Protein AF-A0A443LFH7-F1 (afdb_monomer_lite)

InterPro domains:
  IPR027417 P-loop containing nucleoside triphosphate hydrolase [G3DSA:3.40.50.300] (1-83)
  IPR027417 P-loop containing nucleoside triphosphate hydrolase [SSF52540] (3-82)

pLDDT: mean 89.02, std 7.77, range [49.03, 97.06]

Radius of gyration: 16.37 Å; chains: 1; bounding box: 34×28×45 Å

Structure (mmCIF, N/CA/C/O backbone):
data_AF-A0A443LFH7-F1
#
_entry.id   AF-A0A443LFH7-F1
#
loop_
_atom_site.group_PDB
_atom_site.id
_atom_site.type_symbol
_atom_site.label_atom_id
_atom_site.label_alt_id
_atom_site.label_comp_id
_atom_site.label_asym_id
_atom_site.label_entity_id
_atom_site.label_seq_id
_atom_site.pdbx_PDB_ins_code
_atom_site.Cartn_x
_atom_site.Cartn_y
_atom_site.Cartn_z
_atom_site.occupancy
_atom_site.B_iso_or_equiv
_atom_site.auth_seq_id
_atom_site.auth_comp_id
_atom_site.auth_asym_id
_atom_site.auth_atom_id
_atom_site.pdbx_PDB_model_num
ATOM 1 N N . MET A 1 1 ? 5.222 -6.965 -15.312 1.00 81.25 1 MET A N 1
ATOM 2 C CA . MET A 1 1 ? 5.869 -5.641 -15.471 1.00 81.25 1 MET A CA 1
ATOM 3 C C . MET A 1 1 ? 7.100 -5.699 -16.355 1.00 81.25 1 MET A C 1
ATOM 5 O O . MET A 1 1 ? 7.182 -4.892 -17.262 1.00 81.25 1 MET A O 1
ATOM 9 N N . GLN A 1 2 ? 7.990 -6.681 -16.178 1.00 87.69 2 GLN A N 1
ATOM 10 C CA . GLN A 1 2 ? 9.197 -6.838 -17.002 1.00 87.69 2 GLN A CA 1
ATOM 11 C C . GLN A 1 2 ? 8.954 -6.782 -18.522 1.00 87.69 2 GLN A C 1
ATOM 13 O O . GLN A 1 2 ? 9.696 -6.107 -19.224 1.00 87.69 2 GLN A O 1
ATOM 18 N N . TRP A 1 3 ? 7.900 -7.435 -19.033 1.00 92.12 3 TRP A N 1
ATOM 19 C CA . TRP A 1 3 ? 7.555 -7.330 -20.455 1.00 92.12 3 TRP A CA 1
ATOM 20 C C . TRP A 1 3 ? 7.263 -5.877 -20.855 1.00 92.12 3 TRP A C 1
ATOM 22 O O . TRP A 1 3 ? 7.894 -5.382 -21.775 1.00 92.12 3 TRP A O 1
ATOM 32 N N . LEU A 1 4 ? 6.396 -5.163 -20.124 1.00 91.94 4 LEU A N 1
ATOM 33 C CA . LEU A 1 4 ? 6.054 -3.759 -20.407 1.00 91.94 4 LEU A CA 1
ATOM 34 C C . LEU A 1 4 ? 7.282 -2.837 -20.365 1.00 91.94 4 LEU A C 1
ATOM 36 O O . LEU A 1 4 ? 7.432 -1.996 -21.242 1.00 91.94 4 LEU A O 1
ATOM 40 N N . ASN A 1 5 ? 8.193 -3.056 -19.411 1.00 89.19 5 ASN A N 1
ATOM 41 C CA . ASN A 1 5 ? 9.442 -2.296 -19.284 1.00 89.19 5 ASN A CA 1
ATOM 42 C C . ASN A 1 5 ? 10.368 -2.421 -20.511 1.00 89.19 5 ASN A C 1
ATOM 44 O O . ASN A 1 5 ? 11.198 -1.552 -20.751 1.00 89.19 5 ASN A O 1
ATOM 48 N N . ASN A 1 6 ? 10.226 -3.489 -21.302 1.00 92.56 6 ASN A N 1
ATOM 49 C CA . ASN A 1 6 ? 11.049 -3.748 -22.487 1.00 92.56 6 ASN A CA 1
ATOM 50 C C . ASN A 1 6 ? 10.389 -3.302 -23.806 1.00 92.56 6 ASN A C 1
ATOM 52 O O . ASN A 1 6 ? 10.900 -3.624 -24.878 1.00 92.56 6 ASN A O 1
ATOM 56 N N . HIS A 1 7 ? 9.251 -2.603 -23.757 1.00 94.81 7 HIS A N 1
ATOM 57 C CA . HIS A 1 7 ? 8.523 -2.156 -24.946 1.00 94.81 7 HIS A CA 1
ATOM 58 C C . HIS A 1 7 ? 8.360 -0.638 -24.951 1.00 94.81 7 HIS A C 1
ATOM 60 O O . HIS A 1 7 ? 8.321 0.004 -23.905 1.00 94.81 7 HIS A O 1
ATOM 66 N N . ASN A 1 8 ? 8.235 -0.058 -26.147 1.00 95.69 8 ASN A N 1
ATOM 67 C CA . ASN A 1 8 ? 8.020 1.378 -26.322 1.00 95.69 8 ASN A CA 1
ATOM 68 C C . ASN A 1 8 ? 6.583 1.769 -25.936 1.00 95.69 8 ASN A C 1
ATOM 70 O O . ASN A 1 8 ? 5.726 1.983 -26.795 1.00 95.69 8 ASN A O 1
ATOM 74 N N . CYS A 1 9 ? 6.307 1.801 -24.636 1.00 94.38 9 CYS A N 1
ATOM 75 C CA . CYS A 1 9 ? 5.018 2.182 -24.085 1.00 94.38 9 CYS A CA 1
ATOM 76 C C . CYS A 1 9 ? 5.184 2.912 -22.752 1.00 94.38 9 CYS A C 1
ATOM 78 O O . CYS A 1 9 ? 6.079 2.612 -21.965 1.00 94.38 9 CYS A O 1
ATOM 80 N N . LEU A 1 10 ? 4.278 3.852 -22.493 1.00 94.50 10 LEU A N 1
ATOM 81 C CA . LEU A 1 10 ? 4.107 4.455 -21.179 1.00 94.50 10 LEU A CA 1
ATOM 82 C C . LEU A 1 10 ? 3.055 3.649 -20.414 1.00 94.50 10 LEU A C 1
ATOM 84 O O . LEU A 1 10 ? 1.944 3.471 -20.913 1.00 94.50 10 LEU A O 1
ATOM 88 N N . TYR A 1 11 ? 3.382 3.181 -19.210 1.00 93.19 11 TYR A N 1
ATOM 89 C CA . TYR A 1 11 ? 2.448 2.426 -18.376 1.00 93.19 11 TYR A CA 1
ATOM 90 C C . TYR A 1 11 ? 2.470 2.886 -16.920 1.00 93.19 11 TYR A C 1
ATOM 92 O O . TYR A 1 11 ? 3.467 3.388 -16.409 1.00 93.19 11 TYR A O 1
ATOM 100 N N . MET A 1 12 ? 1.340 2.675 -16.248 1.00 93.19 12 MET A N 1
ATOM 101 C CA . MET A 1 12 ? 1.189 2.797 -14.802 1.00 93.19 12 MET A CA 1
ATOM 102 C C . MET A 1 12 ? 0.364 1.611 -14.320 1.00 93.19 12 MET A C 1
ATOM 104 O O . MET A 1 12 ? -0.598 1.213 -14.978 1.00 93.19 12 MET A O 1
ATOM 108 N N . ILE A 1 13 ? 0.743 1.037 -13.184 1.00 91.44 13 ILE A N 1
ATOM 109 C CA . ILE A 1 13 ? 0.058 -0.119 -12.605 1.00 91.44 13 ILE A CA 1
ATOM 110 C C . ILE A 1 13 ? -0.237 0.192 -11.147 1.00 91.44 13 ILE A C 1
ATOM 112 O O . ILE A 1 13 ? 0.653 0.589 -10.397 1.00 91.44 13 ILE A O 1
ATOM 116 N N . SER A 1 14 ? -1.488 -0.010 -10.745 1.00 92.50 14 SER A N 1
ATOM 117 C CA . SER A 1 14 ? -1.890 -0.019 -9.345 1.00 92.50 14 SER A CA 1
ATOM 118 C C . SER A 1 14 ? -2.069 -1.460 -8.876 1.00 92.50 14 SER A C 1
ATOM 120 O O . SER A 1 14 ? -2.609 -2.306 -9.587 1.00 92.50 14 SER A O 1
ATOM 122 N N . THR A 1 15 ? -1.589 -1.757 -7.673 1.00 91.19 15 THR A N 1
ATOM 123 C CA . THR A 1 15 ? -1.784 -3.059 -7.032 1.00 91.19 15 THR A CA 1
ATOM 124 C C . THR A 1 15 ? -1.822 -2.898 -5.517 1.00 91.19 15 THR A C 1
ATOM 126 O O . THR A 1 15 ? -1.220 -1.976 -4.966 1.00 91.19 15 THR A O 1
ATOM 129 N N . HIS A 1 16 ? -2.528 -3.807 -4.848 1.00 88.19 16 HIS A N 1
ATOM 130 C CA . HIS A 1 16 ? -2.479 -3.968 -3.394 1.00 88.19 16 HIS A CA 1
ATOM 131 C C . HIS A 1 16 ? -1.481 -5.052 -2.951 1.00 88.19 16 HIS A C 1
ATOM 133 O O . HIS A 1 16 ? -1.258 -5.218 -1.755 1.00 88.19 16 HIS A O 1
ATOM 139 N N . ASP A 1 17 ? -0.877 -5.780 -3.893 1.00 88.25 17 ASP A N 1
ATOM 140 C CA . ASP A 1 17 ? 0.096 -6.834 -3.607 1.00 88.25 17 ASP A CA 1
ATOM 141 C C . ASP A 1 17 ? 1.486 -6.237 -3.331 1.00 88.25 17 ASP A C 1
ATOM 143 O O . ASP A 1 17 ? 2.186 -5.787 -4.242 1.00 88.25 17 ASP A O 1
ATOM 147 N N . LEU A 1 18 ? 1.892 -6.240 -2.059 1.00 86.12 18 LEU A N 1
ATOM 148 C CA . LEU A 1 18 ? 3.193 -5.725 -1.626 1.00 86.12 18 LEU A CA 1
ATOM 149 C C . LEU A 1 18 ? 4.372 -6.561 -2.141 1.00 86.12 18 LEU A C 1
ATOM 151 O O . LEU A 1 18 ? 5.438 -5.992 -2.380 1.00 86.12 18 LEU A O 1
ATOM 155 N N . ASN A 1 19 ? 4.195 -7.871 -2.344 1.00 87.19 19 ASN A N 1
ATOM 156 C CA . ASN A 1 19 ? 5.249 -8.733 -2.884 1.00 87.19 19 ASN A CA 1
ATOM 157 C C . ASN A 1 19 ? 5.521 -8.369 -4.339 1.00 87.19 19 ASN A C 1
ATOM 159 O O . ASN A 1 19 ? 6.675 -8.268 -4.750 1.00 87.19 19 ASN A O 1
ATOM 163 N N . LEU A 1 20 ? 4.462 -8.093 -5.105 1.00 87.75 20 LEU A N 1
ATOM 164 C CA . LEU A 1 20 ? 4.607 -7.623 -6.477 1.00 87.75 20 LEU A CA 1
ATOM 165 C C . LEU A 1 20 ? 5.321 -6.266 -6.539 1.00 87.75 20 LEU A C 1
ATOM 167 O O . LEU A 1 20 ? 6.158 -6.079 -7.417 1.00 87.75 20 LEU A O 1
ATOM 171 N N . ILE A 1 21 ? 5.027 -5.340 -5.616 1.00 88.69 21 ILE A N 1
ATOM 172 C CA . ILE A 1 21 ? 5.736 -4.050 -5.522 1.00 88.69 21 ILE A CA 1
ATOM 173 C C . ILE A 1 21 ? 7.220 -4.273 -5.223 1.00 88.69 21 ILE A C 1
ATOM 175 O O . ILE A 1 21 ? 8.057 -3.640 -5.857 1.00 88.69 21 ILE A O 1
ATOM 179 N N . GLU A 1 22 ? 7.550 -5.161 -4.282 1.00 88.00 22 GLU A N 1
ATOM 180 C CA . GLU A 1 22 ? 8.936 -5.470 -3.915 1.00 88.00 22 GLU A CA 1
ATOM 181 C C . GLU A 1 22 ? 9.707 -6.075 -5.096 1.00 88.00 22 GLU A C 1
ATOM 183 O O . GLU A 1 22 ? 10.780 -5.580 -5.428 1.00 88.00 22 GLU A O 1
ATOM 188 N N . LEU A 1 23 ? 9.115 -7.047 -5.799 1.00 88.12 23 LEU A N 1
ATOM 189 C CA . LEU A 1 23 ? 9.687 -7.637 -7.015 1.00 88.12 23 LEU A CA 1
ATOM 190 C C . LEU A 1 23 ? 9.879 -6.605 -8.136 1.00 88.12 23 LEU A C 1
ATOM 192 O O . LEU A 1 23 ? 10.781 -6.740 -8.949 1.00 88.12 23 LEU A O 1
ATOM 196 N N . ALA A 1 24 ? 9.026 -5.584 -8.218 1.00 87.31 24 ALA A N 1
ATOM 197 C CA . ALA A 1 24 ? 9.043 -4.617 -9.313 1.00 87.31 24 ALA A CA 1
ATOM 198 C C . ALA A 1 24 ? 10.138 -3.555 -9.218 1.00 87.31 24 ALA A C 1
ATOM 200 O O . ALA A 1 24 ? 10.404 -2.904 -10.233 1.00 87.31 24 ALA A O 1
ATOM 201 N N . LYS A 1 25 ? 10.719 -3.352 -8.027 1.00 87.31 25 LYS A N 1
ATOM 202 C CA . LYS A 1 25 ? 11.658 -2.256 -7.727 1.00 87.31 25 LYS A CA 1
ATOM 203 C C . LYS A 1 25 ? 12.888 -2.244 -8.624 1.00 87.31 25 LYS A C 1
ATOM 205 O O . LYS A 1 25 ? 13.419 -1.173 -8.889 1.00 87.31 25 LYS A O 1
ATOM 210 N N . ASP A 1 26 ? 13.294 -3.408 -9.119 1.00 87.06 26 ASP A N 1
ATOM 211 C CA . ASP A 1 26 ? 14.456 -3.540 -10.000 1.00 87.06 26 ASP A CA 1
ATOM 212 C C . ASP A 1 26 ? 14.216 -2.943 -11.396 1.00 87.06 26 ASP A C 1
ATOM 214 O O . ASP A 1 26 ? 15.166 -2.642 -12.117 1.00 87.0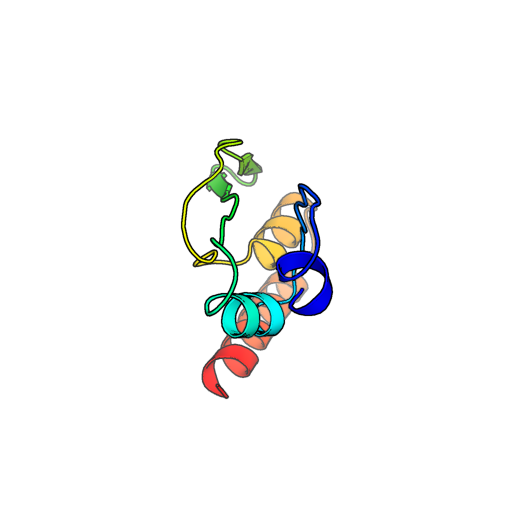6 26 ASP A O 1
ATOM 218 N N . TRP A 1 27 ? 12.951 -2.759 -11.790 1.00 88.31 27 TRP A N 1
ATOM 219 C CA . TRP A 1 27 ? 12.579 -2.282 -13.128 1.00 88.31 27 TRP A CA 1
ATOM 220 C C . TRP A 1 27 ? 11.658 -1.062 -13.120 1.00 88.31 27 TRP A C 1
ATOM 222 O O . TRP A 1 27 ? 11.421 -0.486 -14.173 1.00 88.31 27 TRP A O 1
ATOM 232 N N . ASN A 1 28 ? 11.071 -0.701 -11.977 1.00 90.25 28 ASN A N 1
ATOM 233 C CA . ASN A 1 28 ? 10.030 0.321 -11.897 1.00 90.25 28 ASN A CA 1
ATOM 234 C C . ASN A 1 28 ? 10.242 1.229 -10.697 1.00 90.25 28 ASN A C 1
ATOM 236 O O . ASN A 1 28 ? 10.533 0.774 -9.590 1.00 90.25 28 ASN A O 1
ATOM 240 N N . GLU A 1 29 ? 9.949 2.508 -10.895 1.00 91.62 29 GLU A N 1
ATOM 241 C CA . GLU A 1 29 ? 9.721 3.414 -9.782 1.00 91.62 29 GLU A CA 1
ATOM 242 C C . GLU A 1 29 ? 8.414 3.044 -9.070 1.00 91.62 29 GLU A C 1
ATOM 244 O O . GLU A 1 29 ? 7.359 2.881 -9.687 1.00 91.62 29 GLU A O 1
ATOM 249 N N . THR A 1 30 ? 8.479 2.907 -7.747 1.00 91.94 30 THR A N 1
ATOM 250 C CA . THR A 1 30 ? 7.312 2.575 -6.924 1.00 91.94 30 THR A CA 1
ATOM 251 C C . THR A 1 30 ? 6.746 3.820 -6.263 1.00 91.94 30 THR A C 1
ATOM 253 O O . THR A 1 30 ? 7.503 4.625 -5.712 1.00 91.94 30 THR A O 1
ATOM 256 N N . TYR A 1 31 ? 5.421 3.920 -6.240 1.00 93.06 31 TYR A N 1
ATOM 257 C CA . TYR A 1 31 ? 4.691 5.014 -5.616 1.00 93.06 31 TYR A CA 1
ATOM 258 C C . TYR A 1 31 ? 3.516 4.494 -4.791 1.00 93.06 31 TYR A C 1
ATOM 260 O O . TYR A 1 31 ? 3.006 3.398 -5.031 1.00 93.06 31 TYR A O 1
ATOM 268 N N . HIS A 1 32 ? 3.050 5.298 -3.841 1.00 92.44 32 HIS A N 1
ATOM 269 C CA . HIS A 1 32 ? 1.894 4.978 -3.016 1.00 92.44 32 HIS A CA 1
ATOM 270 C C . HIS A 1 32 ? 1.076 6.216 -2.648 1.00 92.44 32 HIS A C 1
ATOM 272 O O . HIS A 1 32 ? 1.565 7.347 -2.657 1.00 92.44 32 HIS A O 1
ATOM 278 N N . PHE A 1 33 ? -0.172 5.960 -2.266 1.00 92.25 33 PHE A N 1
ATOM 279 C CA . PHE A 1 33 ? -1.021 6.899 -1.542 1.00 92.25 33 PHE A CA 1
ATOM 280 C C . PHE A 1 33 ? -1.022 6.539 -0.061 1.00 92.25 33 PHE A C 1
ATOM 282 O O . PHE A 1 33 ? -0.796 5.386 0.311 1.00 92.25 33 PHE A O 1
ATOM 289 N N . THR A 1 34 ? -1.306 7.516 0.795 1.00 91.06 34 THR A N 1
ATOM 290 C CA . THR A 1 34 ? -1.456 7.272 2.229 1.00 91.06 34 THR A CA 1
ATOM 291 C C . THR A 1 34 ? -2.733 7.897 2.771 1.00 91.06 34 THR A C 1
ATOM 293 O O . THR A 1 34 ? -3.406 8.692 2.111 1.00 91.06 34 THR A O 1
ATOM 296 N N . SER A 1 35 ? -3.071 7.505 3.992 1.00 90.44 35 SER A N 1
ATOM 297 C CA . SER A 1 35 ? -4.220 8.016 4.718 1.00 90.44 35 SER A CA 1
ATOM 298 C C . SER A 1 35 ? -3.920 8.100 6.205 1.00 90.44 35 SER A C 1
ATOM 300 O O . SER A 1 35 ? -3.187 7.266 6.738 1.00 90.44 35 SER A O 1
ATOM 302 N N . SER A 1 36 ? -4.558 9.052 6.871 1.00 90.00 36 SER A N 1
ATOM 303 C CA . SER A 1 36 ? -4.550 9.189 8.325 1.00 90.00 36 SER A CA 1
ATOM 304 C C . SER A 1 36 ? -5.924 8.848 8.890 1.00 90.00 36 SER A C 1
ATOM 306 O O . SER A 1 36 ? -6.943 9.079 8.240 1.00 90.00 36 SER A O 1
ATOM 308 N N . PHE A 1 37 ? -5.966 8.325 10.113 1.00 89.62 37 PHE A N 1
ATOM 309 C CA . PHE A 1 37 ? -7.218 8.091 10.830 1.00 89.62 37 PHE A CA 1
ATOM 310 C C . PHE A 1 37 ? -7.398 9.155 11.911 1.00 89.62 37 PHE A C 1
ATOM 312 O O . PHE A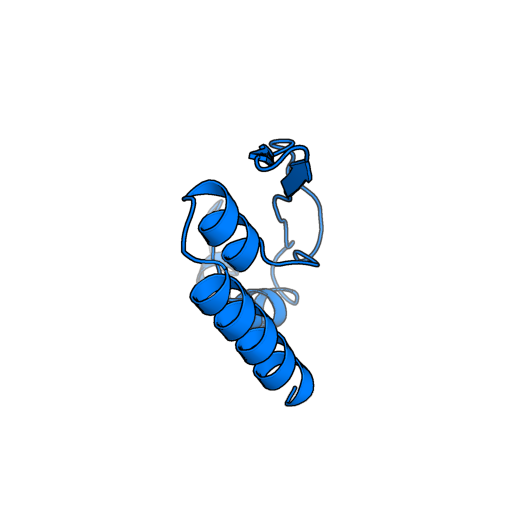 1 37 ? -6.626 9.206 12.865 1.00 89.62 37 PHE A O 1
ATOM 319 N N . ILE A 1 38 ? -8.388 10.031 11.739 1.00 90.94 38 ILE A N 1
ATOM 320 C CA . ILE A 1 38 ? -8.634 11.190 12.606 1.00 90.94 38 ILE A CA 1
ATOM 321 C C . ILE A 1 38 ? -10.135 11.258 12.886 1.00 90.94 38 ILE A C 1
ATOM 323 O O . ILE A 1 38 ? -10.935 11.213 11.954 1.00 90.94 38 ILE A O 1
ATOM 327 N N . ASN A 1 39 ? -10.532 11.379 14.157 1.00 90.44 39 ASN A N 1
ATOM 328 C CA . ASN A 1 39 ? -11.936 11.543 14.567 1.00 90.44 39 ASN A CA 1
ATOM 329 C C . ASN A 1 39 ? -12.892 10.507 13.935 1.00 90.44 39 ASN A C 1
ATOM 331 O O . ASN A 1 39 ? -13.934 10.857 13.384 1.00 90.44 39 ASN A O 1
ATOM 335 N N . ASN A 1 40 ? -12.506 9.229 13.982 1.00 86.94 40 ASN A N 1
ATOM 336 C CA . ASN A 1 40 ? -13.232 8.093 13.397 1.00 86.94 40 ASN A CA 1
ATOM 337 C C . ASN A 1 40 ? -13.424 8.134 11.864 1.00 86.94 40 ASN A C 1
ATOM 339 O O . ASN A 1 40 ? -14.263 7.417 11.310 1.00 86.94 40 ASN A O 1
ATOM 343 N N . LYS A 1 41 ? -12.639 8.957 11.162 1.00 89.12 41 LYS A N 1
ATOM 344 C CA . LYS A 1 41 ? -12.666 9.098 9.705 1.00 89.12 41 LYS A CA 1
ATOM 345 C C . LYS A 1 41 ? -11.298 8.810 9.106 1.00 89.12 41 LYS A C 1
ATOM 347 O O . LYS A 1 41 ? -10.263 9.135 9.688 1.00 89.12 41 LYS A O 1
ATOM 352 N N . ILE A 1 42 ? -11.313 8.240 7.908 1.00 91.25 42 ILE A N 1
ATOM 353 C CA . ILE A 1 42 ? -10.122 8.099 7.075 1.00 91.25 42 ILE A CA 1
ATOM 354 C C . ILE A 1 42 ? -9.974 9.371 6.242 1.00 91.25 42 ILE A C 1
ATOM 356 O O . ILE A 1 42 ? -10.895 9.757 5.523 1.00 91.25 42 ILE A O 1
ATOM 360 N N . ILE A 1 43 ? -8.814 10.012 6.342 1.00 92.44 43 ILE A N 1
ATOM 361 C CA . ILE A 1 43 ? -8.456 11.211 5.589 1.00 92.44 43 ILE A CA 1
ATOM 362 C C . ILE A 1 43 ? -7.333 10.850 4.624 1.00 92.44 43 ILE A C 1
ATOM 364 O O . ILE A 1 43 ? -6.234 10.499 5.051 1.00 92.44 43 ILE A O 1
ATOM 368 N N . TYR A 1 44 ? -7.614 10.944 3.329 1.00 91.50 44 TYR A N 1
ATOM 369 C CA . TYR A 1 44 ? -6.623 10.791 2.268 1.00 91.50 44 TYR A CA 1
ATOM 370 C C . TYR A 1 44 ? -6.026 12.155 1.932 1.00 91.50 44 TYR A C 1
ATOM 372 O O . TYR A 1 44 ? -6.752 13.145 1.851 1.00 91.50 44 TYR A O 1
ATOM 380 N N . ASP A 1 45 ? -4.712 12.215 1.722 1.00 93.19 45 ASP A N 1
ATOM 381 C CA . ASP A 1 45 ? -4.058 13.449 1.271 1.00 93.19 45 ASP A CA 1
ATOM 382 C C . ASP A 1 45 ? -4.022 13.590 -0.257 1.00 93.19 45 ASP A C 1
ATOM 384 O O . ASP A 1 45 ? -3.653 14.650 -0.757 1.00 93.19 45 ASP A O 1
ATOM 388 N N . TYR A 1 46 ? -4.426 12.534 -0.975 1.00 94.25 46 TYR A N 1
ATOM 389 C CA . TYR A 1 46 ? -4.473 12.447 -2.435 1.00 94.25 46 TYR A CA 1
ATOM 390 C C . TYR A 1 46 ? -3.134 12.769 -3.119 1.00 94.25 46 TYR A C 1
ATOM 392 O O . TYR A 1 46 ? -3.107 13.218 -4.264 1.00 94.25 46 TYR A O 1
ATOM 400 N N . LYS A 1 47 ? -2.008 12.531 -2.433 1.00 94.81 47 LYS A N 1
ATOM 401 C CA . LYS A 1 47 ? -0.663 12.773 -2.969 1.00 94.81 47 LYS A CA 1
ATOM 402 C C . LYS A 1 47 ? 0.013 11.467 -3.361 1.00 94.81 47 LYS A C 1
ATOM 404 O O . LYS A 1 47 ? 0.028 10.515 -2.585 1.00 94.81 47 LYS A O 1
ATOM 409 N N . ILE A 1 48 ? 0.630 11.468 -4.540 1.00 93.88 48 ILE A N 1
ATOM 410 C CA . ILE A 1 48 ? 1.540 10.407 -4.976 1.00 93.88 48 ILE A CA 1
ATOM 411 C C . ILE A 1 48 ? 2.859 10.586 -4.221 1.00 93.88 48 ILE A C 1
ATOM 413 O O . ILE A 1 48 ? 3.456 11.662 -4.256 1.00 93.88 48 ILE A O 1
ATOM 417 N N . LYS A 1 49 ? 3.303 9.544 -3.519 1.00 93.44 49 LYS A N 1
ATOM 418 C CA . LYS A 1 49 ? 4.538 9.550 -2.726 1.00 93.44 49 LYS A CA 1
ATOM 419 C C . LYS A 1 49 ? 5.450 8.424 -3.174 1.00 93.44 49 LYS A C 1
ATOM 421 O O . LYS A 1 49 ? 4.979 7.315 -3.403 1.00 93.44 49 LYS A O 1
ATOM 426 N N . SER A 1 50 ? 6.744 8.697 -3.283 1.00 93.31 50 SER A N 1
ATOM 427 C CA . SER A 1 50 ? 7.733 7.689 -3.669 1.00 93.31 50 SER A CA 1
ATOM 428 C C . SER A 1 50 ? 7.852 6.575 -2.623 1.00 93.31 50 SER A C 1
ATOM 430 O O . SER A 1 50 ? 7.702 6.802 -1.420 1.00 93.31 50 SER A O 1
ATOM 432 N N . GLY A 1 51 ? 8.155 5.365 -3.089 1.00 88.81 51 GLY A N 1
ATOM 433 C CA . GLY A 1 51 ? 8.351 4.174 -2.264 1.00 88.81 51 GLY A CA 1
ATOM 434 C C . GLY A 1 51 ? 7.067 3.390 -1.981 1.00 88.81 51 GLY A C 1
ATOM 435 O O . GLY A 1 51 ? 6.0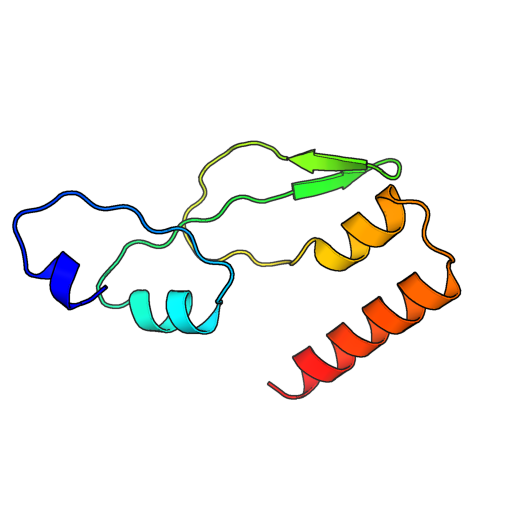04 3.668 -2.539 1.00 88.81 51 GLY A O 1
ATOM 436 N N . LYS A 1 52 ? 7.179 2.398 -1.089 1.00 82.69 52 LYS A N 1
ATOM 437 C CA . LYS A 1 52 ? 6.078 1.511 -0.684 1.00 82.69 52 LYS A CA 1
ATOM 438 C C . LYS A 1 52 ? 5.260 2.085 0.483 1.00 82.69 52 LYS A C 1
ATOM 440 O O . LYS A 1 52 ? 5.836 2.766 1.339 1.00 82.69 52 LYS A O 1
ATOM 445 N N . PRO A 1 53 ? 3.952 1.780 0.568 1.00 82.19 53 PRO A N 1
ATOM 446 C CA . PRO A 1 53 ? 3.151 2.176 1.718 1.00 82.19 53 PRO A CA 1
ATOM 447 C C . PRO A 1 53 ? 3.673 1.501 2.994 1.00 82.19 53 PRO A C 1
ATOM 449 O O . PRO A 1 53 ? 4.045 0.330 2.985 1.00 82.19 53 PRO A O 1
ATOM 452 N N . GLN A 1 54 ? 3.707 2.256 4.094 1.00 72.56 54 GLN A N 1
ATOM 453 C CA . GLN A 1 54 ? 4.191 1.785 5.402 1.00 72.56 54 GLN A CA 1
ATOM 454 C C . GLN A 1 54 ? 3.088 1.136 6.247 1.00 72.56 54 GLN A C 1
ATOM 456 O O . GLN A 1 54 ? 3.366 0.397 7.185 1.00 72.56 54 GLN A O 1
ATOM 461 N N . THR A 1 55 ? 1.826 1.437 5.945 1.00 73.25 55 THR A N 1
ATOM 462 C CA . THR A 1 55 ? 0.674 1.012 6.740 1.00 73.25 55 THR A CA 1
ATOM 463 C C . THR A 1 55 ? -0.499 0.644 5.836 1.00 73.25 55 THR A C 1
ATOM 465 O O . THR A 1 55 ? -0.655 1.185 4.741 1.00 73.25 55 THR A O 1
ATOM 468 N N . SER A 1 56 ? -1.337 -0.281 6.308 1.00 78.56 56 SER A N 1
ATOM 469 C CA . SER A 1 56 ? -2.637 -0.599 5.710 1.00 78.56 56 SER A CA 1
ATOM 470 C C . SER A 1 56 ? -3.754 0.063 6.516 1.00 78.56 56 SER A C 1
ATOM 472 O O . SER A 1 56 ? -3.684 0.150 7.743 1.00 78.56 56 SER A O 1
ATOM 474 N N . ASN A 1 57 ? -4.805 0.517 5.835 1.00 85.62 57 ASN A N 1
ATOM 475 C CA . ASN A 1 57 ? -5.968 1.148 6.456 1.00 85.62 57 ASN A CA 1
ATOM 476 C C . ASN A 1 57 ? -7.146 0.178 6.678 1.00 85.62 57 ASN A C 1
ATOM 478 O O . ASN A 1 57 ? -8.189 0.621 7.151 1.00 85.62 57 ASN A O 1
ATOM 482 N N . ALA A 1 58 ? -6.994 -1.122 6.391 1.00 88.00 58 ALA A N 1
ATOM 483 C CA . ALA A 1 58 ? -8.094 -2.096 6.419 1.00 88.00 58 ALA A CA 1
ATOM 484 C C . ALA A 1 58 ? -8.872 -2.107 7.751 1.00 88.00 58 ALA A C 1
ATOM 486 O O . ALA A 1 58 ? -10.097 -2.027 7.767 1.00 88.00 58 ALA A O 1
ATOM 487 N N . VAL A 1 59 ? -8.168 -2.103 8.887 1.00 91.06 59 VAL A N 1
ATOM 488 C CA . VAL A 1 59 ? -8.794 -2.017 10.222 1.00 91.06 59 VAL A CA 1
ATOM 489 C C . VAL A 1 59 ? -9.543 -0.700 10.419 1.00 91.06 59 VAL A C 1
ATOM 491 O O . VAL A 1 59 ? -10.607 -0.665 11.033 1.00 91.06 59 VAL A O 1
ATOM 494 N N . ASN A 1 60 ? -8.982 0.403 9.925 1.00 91.12 60 ASN A N 1
ATOM 495 C CA . ASN A 1 60 ? -9.596 1.719 10.064 1.00 91.12 60 ASN A CA 1
ATOM 496 C C . ASN A 1 60 ? -10.896 1.808 9.255 1.00 91.12 60 ASN A C 1
ATOM 498 O O . ASN A 1 60 ? -11.831 2.467 9.699 1.00 91.12 60 ASN A O 1
ATOM 502 N N . ILE A 1 61 ? -10.990 1.095 8.125 1.00 91.50 61 ILE A N 1
ATOM 503 C CA . ILE A 1 61 ? -12.228 0.984 7.342 1.00 91.50 61 ILE A CA 1
ATOM 504 C C . ILE A 1 61 ? -13.322 0.321 8.182 1.00 91.50 61 ILE A C 1
ATOM 506 O O . ILE A 1 61 ? -14.419 0.866 8.273 1.00 91.50 61 ILE A O 1
ATOM 510 N N . LEU A 1 62 ? -13.015 -0.785 8.871 1.00 93.56 62 LEU A N 1
ATOM 511 C CA . LEU A 1 62 ? -13.979 -1.454 9.757 1.00 93.56 62 LEU A CA 1
ATOM 512 C C . LEU A 1 62 ? -14.505 -0.507 10.847 1.00 93.56 62 LEU A C 1
ATOM 514 O O . LEU A 1 62 ? -15.706 -0.465 11.107 1.00 93.56 62 LEU A O 1
ATOM 518 N N . LYS A 1 63 ? -13.619 0.308 11.438 1.00 91.50 63 LYS A N 1
ATOM 519 C CA . LYS A 1 63 ? -13.996 1.320 12.442 1.00 91.50 63 LYS A CA 1
ATOM 520 C C . LYS A 1 63 ? -14.902 2.412 11.870 1.00 91.50 63 LYS A C 1
ATOM 522 O O . LYS A 1 63 ? -15.874 2.797 12.516 1.00 91.50 63 LYS A O 1
ATOM 527 N N . THR A 1 64 ? -14.609 2.911 10.667 1.00 89.94 64 THR A N 1
ATOM 528 C CA . THR A 1 64 ? -15.444 3.926 9.999 1.00 89.94 64 THR A CA 1
ATOM 529 C C . THR A 1 64 ? -16.812 3.375 9.590 1.00 89.94 64 THR A C 1
ATOM 531 O O . THR A 1 64 ? -17.783 4.124 9.597 1.00 89.94 64 THR A O 1
ATOM 534 N N . LEU A 1 65 ? -16.911 2.077 9.297 1.00 92.00 65 LEU A N 1
ATOM 535 C CA . LEU A 1 65 ? -18.175 1.387 9.013 1.00 92.00 65 LEU A CA 1
ATOM 536 C C . LEU A 1 65 ? -18.961 0.994 10.279 1.00 92.00 65 LEU A C 1
ATOM 538 O O . LEU A 1 65 ? -19.977 0.315 10.169 1.00 92.00 65 LEU A O 1
ATOM 542 N N . SER A 1 66 ? -18.500 1.400 11.469 1.00 92.44 66 SER A N 1
ATOM 543 C CA . SER A 1 66 ? -19.144 1.099 12.756 1.00 92.44 66 SER A CA 1
ATOM 544 C C . SER A 1 66 ? -19.356 -0.400 13.008 1.00 92.44 66 SER A C 1
ATOM 546 O O . SER A 1 66 ? -20.345 -0.798 13.623 1.00 92.44 66 SER A O 1
ATOM 548 N N . TYR A 1 67 ? -18.415 -1.238 12.559 1.00 95.19 67 TYR A N 1
ATOM 549 C CA . TYR A 1 67 ? -18.413 -2.653 12.930 1.00 95.19 67 TYR A CA 1
ATOM 550 C C . TYR A 1 67 ? -18.265 -2.824 14.453 1.00 95.19 67 TYR A C 1
ATOM 552 O O . TYR A 1 67 ? -17.610 -1.994 15.095 1.00 95.19 67 TYR A O 1
ATOM 560 N N . PRO A 1 68 ? -18.813 -3.912 15.032 1.00 97.06 68 PRO A N 1
ATOM 561 C CA . PRO A 1 68 ? -18.668 -4.204 16.455 1.00 97.06 68 PRO A CA 1
ATOM 562 C C . PRO A 1 68 ? -17.201 -4.240 16.897 1.00 97.06 68 PRO A C 1
ATOM 564 O O . PRO A 1 68 ? -16.321 -4.701 16.159 1.00 97.06 68 PRO A O 1
ATOM 567 N N . SER A 1 69 ? -16.934 -3.774 18.118 1.00 95.12 69 SER A N 1
ATOM 568 C CA . SER A 1 69 ? -15.579 -3.681 18.675 1.00 95.12 69 SER A CA 1
ATOM 569 C C . SER A 1 69 ? -14.858 -5.025 18.726 1.00 95.12 69 SER A C 1
ATOM 571 O O . SER A 1 69 ? -13.640 -5.074 18.548 1.00 95.12 69 SER A O 1
ATOM 573 N N . GLU A 1 70 ? -15.595 -6.118 18.917 1.00 97.00 70 GLU A N 1
ATOM 574 C CA . GLU A 1 70 ? -15.059 -7.476 18.932 1.00 97.00 70 GLU A CA 1
ATOM 575 C C . GLU A 1 70 ? -14.496 -7.846 17.556 1.00 97.00 70 GLU A C 1
ATOM 577 O O . GLU A 1 70 ? -13.376 -8.344 17.461 1.00 97.00 70 GLU A O 1
ATOM 582 N N . VAL A 1 71 ? -15.215 -7.516 16.476 1.00 96.25 71 VAL A N 1
ATOM 583 C CA . VAL A 1 71 ? -14.770 -7.781 15.096 1.00 96.25 71 VAL A CA 1
ATOM 584 C C . VAL A 1 71 ? -13.520 -6.969 14.763 1.00 96.25 71 VAL A C 1
ATOM 586 O O . VAL A 1 71 ? -12.564 -7.496 14.192 1.00 96.25 71 VAL A O 1
ATOM 589 N N . VAL A 1 72 ? -13.502 -5.690 15.150 1.00 95.38 72 VAL A N 1
ATOM 590 C CA . VAL A 1 72 ? -12.346 -4.807 14.929 1.00 95.38 72 VAL A CA 1
ATOM 591 C C . VAL A 1 72 ? -11.115 -5.314 15.684 1.00 95.38 72 VAL A C 1
ATOM 593 O O . VAL A 1 72 ? -10.024 -5.337 15.112 1.00 95.38 72 VAL A O 1
ATOM 596 N N . THR A 1 73 ? -11.287 -5.748 16.935 1.00 95.88 73 THR A N 1
ATOM 597 C CA . THR A 1 73 ? -10.202 -6.288 17.771 1.00 95.88 73 THR A CA 1
ATOM 598 C C . THR A 1 73 ? -9.618 -7.558 17.158 1.00 95.88 73 THR A C 1
ATOM 600 O O . THR A 1 73 ? -8.410 -7.637 16.942 1.00 95.88 73 THR A O 1
ATOM 603 N N . VAL A 1 74 ? -10.471 -8.510 16.763 1.00 95.88 74 VAL A N 1
ATOM 604 C CA . VAL A 1 74 ? -10.031 -9.756 16.113 1.00 95.88 74 VAL A CA 1
ATOM 605 C C . VAL A 1 74 ? -9.257 -9.469 14.825 1.00 95.88 74 VAL A C 1
ATOM 607 O O . VAL A 1 74 ? -8.198 -10.058 14.597 1.00 95.88 74 VAL A O 1
ATOM 610 N N . ALA A 1 75 ? -9.731 -8.536 13.994 1.00 94.69 75 ALA A N 1
ATOM 611 C CA . ALA A 1 75 ? -9.030 -8.149 12.770 1.00 94.69 75 ALA A CA 1
ATOM 612 C C . ALA A 1 75 ? -7.649 -7.532 13.062 1.00 94.69 75 ALA A C 1
ATOM 614 O O . ALA A 1 75 ? -6.671 -7.852 12.383 1.00 94.69 75 ALA A O 1
ATOM 615 N N . GLN A 1 76 ? -7.548 -6.676 14.085 1.00 92.50 76 GLN A N 1
ATOM 616 C CA . GLN A 1 76 ? -6.277 -6.088 14.513 1.00 92.50 76 GLN A CA 1
ATOM 617 C C . GLN A 1 76 ? -5.277 -7.147 14.972 1.00 92.50 76 GLN A C 1
ATOM 619 O O . GLN A 1 76 ? -4.112 -7.092 14.575 1.00 92.50 76 GLN A O 1
ATOM 624 N N . ASP A 1 77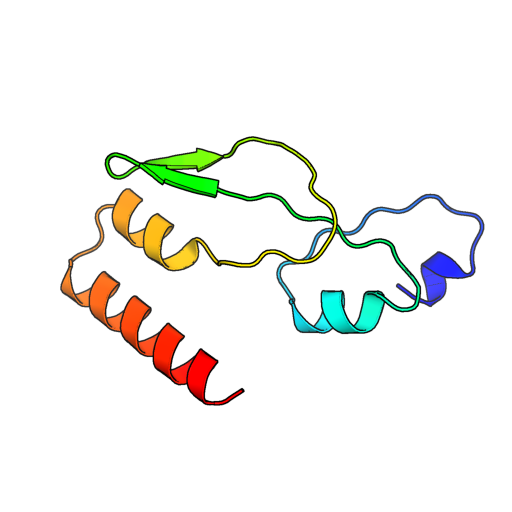 ? -5.714 -8.101 15.787 1.00 93.75 77 ASP A N 1
ATOM 625 C CA . ASP A 1 77 ? -4.830 -9.135 16.322 1.00 93.75 77 ASP A CA 1
ATOM 626 C C . ASP A 1 77 ? -4.419 -10.144 15.248 1.00 93.75 77 ASP A C 1
ATOM 628 O O . ASP A 1 77 ? -3.249 -10.514 15.173 1.00 93.75 77 ASP A O 1
ATOM 632 N N . THR A 1 78 ? -5.329 -10.482 14.332 1.00 92.38 78 THR A N 1
ATOM 633 C CA . THR A 1 78 ? -5.017 -11.319 13.163 1.00 92.38 78 THR A CA 1
ATOM 634 C C . THR A 1 78 ? -3.900 -10.700 12.322 1.00 92.38 78 THR A C 1
ATOM 636 O O . THR A 1 78 ? -2.946 -11.384 11.962 1.00 92.38 78 THR A O 1
ATOM 639 N N . ILE A 1 79 ? -3.967 -9.392 12.048 1.00 87.94 79 ILE A N 1
ATOM 640 C CA . ILE A 1 79 ? -2.929 -8.695 11.271 1.00 87.94 79 ILE A CA 1
ATOM 641 C C . ILE A 1 79 ? -1.580 -8.711 11.995 1.00 87.94 79 ILE A C 1
ATOM 643 O O . ILE A 1 79 ? -0.554 -8.907 11.348 1.00 87.94 79 ILE A O 1
ATOM 647 N N . LYS A 1 80 ? -1.559 -8.532 13.324 1.00 86.25 80 LYS A N 1
ATOM 648 C CA . LYS A 1 80 ? -0.310 -8.617 14.100 1.00 86.25 80 LYS A CA 1
ATOM 649 C C . LYS A 1 80 ? 0.325 -9.999 13.972 1.00 86.25 80 LYS A C 1
ATOM 651 O O . LYS A 1 80 ? 1.520 -10.067 13.721 1.00 86.25 80 LYS A O 1
ATOM 656 N N . ILE A 1 81 ? -0.474 -11.064 14.093 1.00 88.44 81 ILE A N 1
ATOM 657 C CA . ILE A 1 81 ? -0.006 -12.454 13.974 1.00 88.44 81 ILE A CA 1
ATOM 658 C C . ILE A 1 81 ? 0.577 -12.710 12.583 1.00 88.44 81 ILE A C 1
ATOM 660 O O . ILE A 1 81 ? 1.670 -13.261 12.463 1.00 88.44 81 ILE A O 1
ATOM 664 N N . VAL A 1 82 ? -0.129 -12.293 11.529 1.00 82.00 82 VAL A N 1
ATOM 665 C CA . VAL A 1 82 ? 0.348 -12.457 10.149 1.00 82.00 82 VAL A CA 1
ATOM 666 C C . VAL A 1 82 ? 1.666 -11.713 9.951 1.00 82.00 82 VAL A C 1
ATOM 668 O O . VAL A 1 82 ? 2.616 -12.309 9.463 1.00 82.00 82 VAL A O 1
ATOM 671 N N . ASN A 1 83 ? 1.764 -10.459 10.397 1.00 74.94 83 ASN A N 1
ATOM 672 C CA . ASN A 1 83 ? 2.973 -9.652 10.226 1.00 74.94 83 ASN A CA 1
ATOM 673 C C . ASN A 1 83 ? 4.155 -10.101 11.098 1.00 74.94 83 ASN A C 1
ATOM 675 O O . ASN A 1 83 ? 5.281 -9.779 10.755 1.00 74.94 83 ASN A O 1
ATOM 679 N N . SER A 1 84 ? 3.930 -10.803 12.214 1.00 70.62 84 SER A N 1
ATOM 680 C CA . SER A 1 84 ? 5.017 -11.358 13.038 1.00 70.62 84 SER A CA 1
ATOM 681 C C . SER A 1 84 ? 5.634 -12.641 12.473 1.00 70.62 84 SER A C 1
ATOM 683 O O . SER A 1 84 ? 6.672 -13.074 12.960 1.00 70.62 84 SER A O 1
ATOM 685 N N . ASN A 1 85 ? 4.990 -13.260 11.480 1.00 54.47 85 ASN A N 1
ATOM 686 C CA . ASN A 1 85 ? 5.449 -14.494 10.836 1.00 54.47 85 ASN A CA 1
ATOM 687 C C . ASN A 1 85 ? 6.234 -14.244 9.529 1.00 54.47 85 ASN A C 1
ATOM 689 O O . ASN A 1 85 ? 6.538 -15.201 8.817 1.00 54.47 85 ASN A O 1
ATOM 693 N N . PHE A 1 86 ? 6.547 -12.983 9.222 1.00 49.03 86 PHE A N 1
ATOM 694 C CA . PHE A 1 86 ? 7.356 -12.525 8.088 1.00 49.03 86 PHE A CA 1
ATOM 695 C C . PHE A 1 86 ? 8.426 -11.547 8.579 1.00 49.03 86 PHE A C 1
ATOM 697 O O . PHE A 1 86 ? 9.475 -11.455 7.904 1.00 49.03 86 PHE A O 1
#

Organism: NCBI:txid1358

Secondary structure (DSSP, 8-state):
-HHHHTSS-------S-HHHHHHHTTTS--EE--EEEETTEEEE----EES--S---HHHHHHHTT--HHHHHHHHHHHHHHHHT-

Sequence (86 aa):
MQWLNNHNCLYMISTHDLNLIELAKDWNETYHFTSSFINNKIIYDYKIKSGKPQTSNAVNILKTLSYPSEVVTVAQDTIKIVNSNF

Foldseek 3Di:
DVVVLPDPDDDDDDDPDVVVQVVCVVRDWDWDWDWDQDPLDTHTPPDIGTDDDPDDCVLSVCSNVVHDPVVSVVVVVVVVVVVVVD

=== Feature glossary ===
The record interleaves many kinds of information about one protein. Here is each kind framed as the question it answers.

Q: Are the domains correctly placed relative to each other?
A: Predicted aligned error is AlphaFold's pairwise confidence. Unlike pLDDT (per-residue), PAE is per-residue-pair and captures whether two parts of the structure are correctly placed relative to each other. Units are ångströms of expected positional error.

Q: Which residues are in helices, strands, or loops?
A: Eight-state secondary structure (DSSP): H is the canonical α-helix, G the tighter 3₁₀-helix, I the wider π-helix; E/B are β-structure, T and S are turns and bends, and '-' is everything else. DSSP derives these from the pattern of main-chain N–H···O=C hydrogen bonds, not from the sequence.

Q: What if only a Cα trace is available?
A: P-SEA three-state annotation labels each residue as helix, strand, or coil based purely on the geometry of the Cα trace. It serves as a fallback when the full backbone (and thus DSSP) is unavailable.

Q: What are the backbone torsion angles?
A: φ (phi) and ψ (psi) are the two rotatable backbone dihedrals per residue: φ is the C(i-1)–N–Cα–C torsion, ψ is the N–Cα–C–N(i+1) torsion, both in degrees on (−180°, 180°]. α-helical residues cluster near (−60°, −45°); β-strand residues near (−120°, +130°). A Ramachandran plot is simply a scatter of (φ, ψ) for every residue.

Q: What known structures does this most resemble?
A: Structural nearest neighbors (via Foldseek easy-search vs the PDB). Reported per hit: target PDB id, E-value, and alignment TM-score. A TM-score above ~0.5 is the conventional threshold for 'same fold'.

Q: What family and function is it annotated with?
A: Database cross-references. InterPro integrates a dozen domain/family signature databases into unified entries with residue-range hits. GO terms attach function/process/location labels with evidence codes. CATH codes position the fold in a four-level structural taxonomy. Organism is the NCBI-taxonomy species name.

Q: Which residues are buried vs exposed?
A: Solvent accessibility: the surface area of each residue that a 1.4 Å water probe can touch, in Å². When only backbone atoms are present the absolute values are lower than full-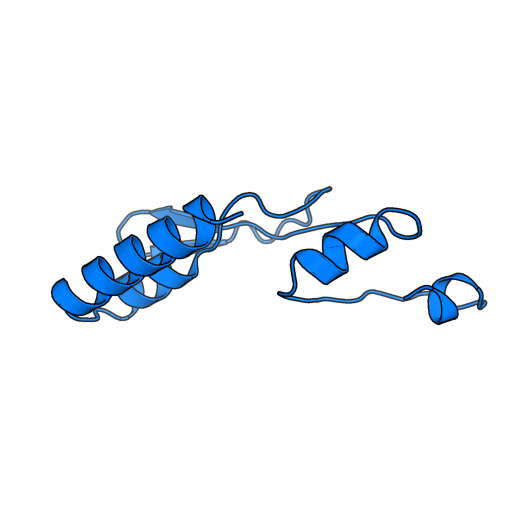atom SASA (side chains contribute most of the area) and are flagged as backbone-only.

Q: What do the diagnostic plots show?
A: Three diagnostic plots accompany the record. The Cα contact map visualizes the tertiary structure as a 2D adjacency matrix (8 Å cutoff, sequence-local contacts suppressed). The Ramachandran plot shows the distribution of backbone (φ, ψ) torsions, with points in the α and β basins reflecting secondary structure content. The PAE plot shows AlphaFold's inter-residue confidence as a color matrix.

Q: What is the amino-acid chain?
A: The amino-acid sequence is the protein's primary structure: the linear order of residues from the N-terminus to the C-terminus, written in one-letter code. Everything else here — the 3D coordinates, the secondary structure, the domain annotations — is ultimately a consequence of this string.

Q: What do the rendered images show?
A: The six renders are orthographic views along the three Cartesian axes in both directions. Representation (cartoon, sticks, or surface) and color scheme (sequence-rainbow or by-chain) vary across proteins so the training set covers all the common visualization conventions.

Q: Where is each backbone atom in 3D?
A: The mmCIF table is the protein's shape written out atom by atom. For each backbone N, Cα, C, and carbonyl O, it records an (x, y, z) coordinate triple in Å plus the residue type, chain letter, and residue number.

Q: How mobile is each atom in the crystal?
A: For experimental (PDB) structures, the B-factor (temperature factor) quantifies the positional spread of each atom in the crystal — a combination of thermal vibration and static disorder — in units of Å². High B-factors mark flexible loops or poorly resolved regions; low B-factors mark the rigid, well-ordered core.

Q: How big and how compact is the whole molecule?
A: Three whole-structure scalars: the radius of gyration (RMS distance of Cα from centroid, in Å), the count of Cα–Cα contacts (pairs closer than 8 Å and separated by more than four residues in sequence — i.e. tertiary, not local, 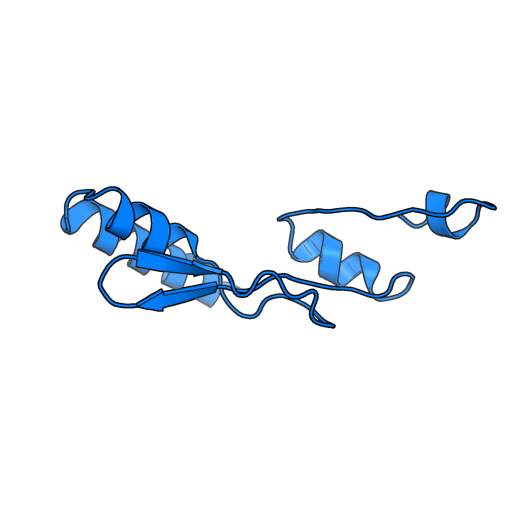contacts), and the bounding-box dimensions. Together they distinguish compact globular folds from extended fibres or disordered chains.

Q: What does the local fold look like, residue by residue?
A: A 3Di character summarizes, for each residue, the relative orientation of the Cα frame of its nearest spatial neighbor. Because it encodes fold topology rather than chemistry, 3Di alignments detect remote structural similarity that sequence alignment misses.

Q: How confident is the AlphaFold model at each residue?
A: For AlphaFold models, the B-factor field carries pLDDT — the model's own estimate of local accuracy on a 0–100 scale. Regions with pLDDT<50 should be treated as essentially unmodeled; they often correspond to intrinsically disordered segments.